Protein AF-A0A4Y2SJF7-F1 (afdb_monomer_lite)

Structure (mmCIF, N/CA/C/O backbone):
data_AF-A0A4Y2SJF7-F1
#
_entry.id   AF-A0A4Y2SJF7-F1
#
loop_
_atom_site.group_PDB
_atom_site.id
_atom_site.type_symbol
_atom_site.label_atom_id
_atom_site.label_alt_id
_atom_site.label_comp_id
_atom_site.label_asym_id
_atom_site.label_entity_id
_atom_site.label_seq_id
_atom_site.pdbx_PDB_ins_code
_atom_site.Cartn_x
_atom_site.Cartn_y
_atom_site.Cartn_z
_atom_site.occupancy
_atom_site.B_iso_or_equiv
_atom_site.auth_seq_id
_atom_site.auth_comp_id
_atom_site.auth_asym_id
_atom_site.auth_atom_id
_atom_site.pdbx_PDB_model_num
ATOM 1 N N . MET A 1 1 ? 18.939 3.746 -24.176 1.00 46.44 1 MET A N 1
ATOM 2 C CA . MET A 1 1 ? 18.607 2.342 -23.847 1.00 46.44 1 MET A CA 1
ATOM 3 C C . MET A 1 1 ? 17.123 2.155 -24.098 1.00 46.44 1 MET A C 1
ATOM 5 O O . MET A 1 1 ? 16.344 2.902 -23.523 1.00 46.44 1 MET A O 1
ATOM 9 N N . ALA A 1 2 ? 16.734 1.271 -25.017 1.00 45.31 2 ALA A N 1
ATOM 10 C CA . ALA A 1 2 ? 15.328 1.043 -25.341 1.00 45.31 2 ALA A CA 1
ATOM 11 C C . ALA A 1 2 ? 14.686 0.175 -24.248 1.00 45.31 2 ALA A C 1
ATOM 13 O O . ALA A 1 2 ? 14.921 -1.029 -24.196 1.00 45.31 2 ALA A O 1
ATOM 14 N N . THR A 1 3 ? 13.920 0.787 -23.348 1.00 58.44 3 THR A N 1
ATOM 15 C CA . THR A 1 3 ? 13.117 0.051 -22.365 1.00 58.44 3 THR A CA 1
ATOM 16 C C . THR A 1 3 ? 11.932 -0.573 -23.095 1.00 58.44 3 THR A C 1
ATOM 18 O O . THR A 1 3 ? 11.049 0.141 -23.567 1.00 58.44 3 THR A O 1
ATOM 21 N N . SER A 1 4 ? 11.929 -1.898 -23.237 1.00 74.19 4 SER A N 1
ATOM 22 C CA . SER A 1 4 ? 10.783 -2.619 -23.796 1.00 74.19 4 SER A CA 1
ATOM 23 C C . SER A 1 4 ? 9.642 -2.646 -22.775 1.00 74.19 4 SER A C 1
ATOM 25 O O . SER A 1 4 ? 9.881 -2.820 -21.576 1.00 74.19 4 SER A O 1
ATOM 27 N N . TYR A 1 5 ? 8.406 -2.447 -23.235 1.00 77.94 5 TYR A N 1
ATOM 28 C CA . TYR A 1 5 ? 7.210 -2.485 -22.396 1.00 77.94 5 TYR A CA 1
ATOM 29 C C . TYR A 1 5 ? 6.359 -3.701 -22.762 1.00 77.94 5 TYR A C 1
ATOM 31 O O . TYR A 1 5 ? 6.083 -3.958 -23.931 1.00 77.94 5 TYR A O 1
ATOM 39 N N . TYR A 1 6 ? 5.934 -4.445 -21.747 1.00 84.19 6 TYR A N 1
ATOM 40 C CA . TYR A 1 6 ? 4.984 -5.544 -21.880 1.00 84.19 6 TYR A CA 1
ATOM 41 C C . TYR A 1 6 ? 3.694 -5.165 -21.150 1.00 84.19 6 TYR A C 1
ATOM 43 O O . TYR A 1 6 ? 3.750 -4.624 -20.049 1.00 84.19 6 TYR A O 1
ATOM 51 N N . THR A 1 7 ? 2.526 -5.401 -21.747 1.00 83.69 7 THR A N 1
ATOM 52 C CA . THR A 1 7 ? 1.235 -5.009 -21.163 1.00 83.69 7 THR A CA 1
ATOM 53 C C . THR A 1 7 ? 0.418 -6.229 -20.744 1.00 83.69 7 THR A C 1
ATOM 55 O O . THR A 1 7 ? 0.280 -7.193 -21.490 1.00 83.69 7 THR A O 1
ATOM 58 N N . PHE A 1 8 ? -0.163 -6.184 -19.542 1.00 86.81 8 PHE A N 1
ATOM 59 C CA . PHE A 1 8 ? -1.027 -7.243 -19.009 1.00 86.81 8 PHE A CA 1
ATOM 60 C C . PHE A 1 8 ? -2.460 -6.735 -18.805 1.00 86.81 8 PHE A C 1
ATOM 62 O O . PHE A 1 8 ? -2.663 -5.706 -18.161 1.00 86.81 8 PHE A O 1
ATOM 69 N N . LEU A 1 9 ? -3.466 -7.428 -19.344 1.00 87.88 9 LEU A N 1
ATOM 70 C CA . LEU A 1 9 ? -4.867 -6.995 -19.273 1.00 87.88 9 LEU A CA 1
ATOM 71 C C . LEU A 1 9 ? -5.442 -7.183 -17.858 1.00 87.88 9 LEU A C 1
ATOM 73 O O . LEU A 1 9 ? -5.297 -8.240 -17.249 1.00 87.88 9 LEU A O 1
ATOM 77 N N . LYS A 1 10 ? -6.127 -6.163 -17.327 1.00 84.88 10 LYS A N 1
ATOM 78 C CA . LYS A 1 10 ? -6.870 -6.283 -16.062 1.00 84.88 10 LYS A CA 1
ATOM 79 C C . LYS A 1 10 ? -8.057 -7.234 -16.249 1.00 84.88 10 LYS A C 1
ATOM 81 O O . LYS A 1 10 ? -8.800 -7.108 -17.219 1.00 84.88 10 LYS A O 1
ATOM 86 N N . ALA A 1 11 ? -8.258 -8.145 -15.297 1.00 85.88 11 ALA A N 1
ATOM 87 C CA . ALA A 1 11 ? -9.382 -9.079 -15.321 1.00 85.88 11 ALA A CA 1
ATOM 88 C C . ALA A 1 11 ? -10.726 -8.332 -15.430 1.00 85.88 11 ALA A C 1
ATOM 90 O O . ALA A 1 11 ? -10.952 -7.357 -14.712 1.00 85.88 11 ALA A O 1
ATOM 91 N N . GLY A 1 12 ? -11.593 -8.783 -16.342 1.00 84.81 12 GLY A N 1
ATOM 92 C CA . GLY A 1 12 ? -12.940 -8.233 -16.532 1.00 84.81 12 GLY A CA 1
ATOM 93 C C . GLY A 1 12 ? -13.015 -6.855 -17.202 1.00 84.81 12 GLY A C 1
ATOM 94 O O . GLY A 1 12 ? -14.060 -6.219 -17.115 1.00 84.81 12 GLY A O 1
ATOM 95 N N . LYS A 1 13 ? -11.939 -6.367 -17.841 1.00 86.81 13 LYS A N 1
ATOM 96 C CA . LYS A 1 13 ? -11.941 -5.096 -18.588 1.00 86.81 13 LYS A CA 1
ATOM 97 C C . LYS A 1 13 ? -11.830 -5.297 -20.097 1.00 86.81 13 LYS A C 1
ATOM 99 O O . LYS A 1 13 ? -11.235 -6.270 -20.555 1.00 86.81 13 LYS A O 1
ATOM 104 N N . ASP A 1 14 ? -12.344 -4.325 -20.849 1.00 87.50 14 ASP A N 1
ATOM 105 C CA . ASP A 1 14 ? -12.354 -4.359 -22.311 1.00 87.50 14 ASP A CA 1
ATOM 106 C C . ASP A 1 14 ? -10.932 -4.358 -22.899 1.00 87.50 14 ASP A C 1
ATOM 108 O O . ASP A 1 14 ? -10.141 -3.463 -22.571 1.00 87.50 14 ASP A O 1
ATOM 112 N N . PRO A 1 15 ? -10.601 -5.303 -23.801 1.00 83.19 15 PRO A N 1
ATOM 113 C CA . PRO A 1 15 ? -9.272 -5.424 -24.403 1.00 83.19 15 PRO A CA 1
ATOM 114 C C . PRO A 1 15 ? -8.984 -4.351 -25.463 1.00 83.19 15 PRO A C 1
ATOM 116 O O . PRO A 1 15 ? -7.838 -4.126 -25.830 1.00 83.19 15 PRO A O 1
ATOM 119 N N . THR A 1 16 ? -10.003 -3.659 -25.969 1.00 85.75 16 THR A N 1
ATOM 120 C CA . THR A 1 16 ? -9.842 -2.595 -26.972 1.00 85.75 16 THR A CA 1
ATOM 121 C C . THR A 1 16 ? -9.363 -1.274 -26.369 1.00 85.75 16 THR A C 1
ATOM 123 O O . THR A 1 16 ? -8.857 -0.418 -27.093 1.00 85.75 16 THR A O 1
ATOM 126 N N . ASN A 1 17 ? -9.491 -1.093 -25.050 1.00 83.75 17 ASN A N 1
ATOM 127 C CA . ASN A 1 17 ? -9.113 0.143 -24.377 1.00 83.75 17 ASN A CA 1
ATOM 128 C C . ASN A 1 17 ? -7.688 0.038 -23.785 1.00 83.75 17 ASN A C 1
ATOM 130 O O . ASN A 1 17 ? -7.452 -0.793 -22.904 1.00 83.75 17 ASN A O 1
ATOM 134 N N . PRO A 1 18 ? -6.734 0.908 -24.172 1.00 79.81 18 PRO A N 1
ATOM 135 C CA . PRO A 1 18 ? -5.359 0.865 -23.660 1.00 79.81 18 PRO A CA 1
ATOM 136 C C . PRO A 1 18 ? -5.256 1.107 -22.142 1.00 79.81 18 PRO A C 1
ATOM 138 O O . PRO A 1 18 ? -4.320 0.635 -21.500 1.00 79.81 18 PRO A O 1
ATOM 141 N N . SER A 1 19 ? -6.235 1.781 -21.527 1.00 80.75 19 SER A N 1
ATOM 142 C CA . SER A 1 19 ? -6.280 1.994 -20.068 1.00 80.75 19 SER A CA 1
ATOM 143 C C . SER A 1 19 ? -6.628 0.733 -19.256 1.00 80.75 19 SER A C 1
ATOM 145 O O . SER A 1 19 ? -6.423 0.689 -18.032 1.00 80.75 19 SER A O 1
ATOM 147 N N . SER A 1 20 ? -7.119 -0.311 -19.930 1.00 83.75 20 SER A N 1
ATOM 148 C CA . SER A 1 20 ? -7.425 -1.616 -19.340 1.00 83.75 20 SER A CA 1
ATOM 149 C C . SER A 1 20 ? -6.176 -2.437 -19.030 1.00 83.75 20 SER A C 1
ATOM 151 O O . SER A 1 20 ? -6.261 -3.411 -18.282 1.00 83.75 20 SER A O 1
ATOM 153 N N . TYR A 1 21 ? -5.014 -2.040 -19.544 1.00 84.75 21 TYR A N 1
ATOM 154 C CA . TYR A 1 21 ? -3.765 -2.762 -19.354 1.00 84.75 21 TYR A CA 1
ATOM 155 C C . TYR A 1 21 ? -2.946 -2.222 -18.173 1.00 84.75 21 TYR A C 1
ATOM 157 O O . TYR A 1 21 ? -3.085 -1.076 -17.740 1.00 84.75 21 TYR A O 1
ATOM 165 N N . ARG A 1 22 ? -2.093 -3.084 -17.619 1.00 80.75 22 ARG A N 1
ATOM 166 C CA . ARG A 1 22 ? -1.036 -2.768 -16.658 1.00 80.75 22 ARG A CA 1
ATOM 167 C C . ARG A 1 22 ? 0.298 -2.810 -17.410 1.00 80.75 22 ARG A C 1
ATOM 169 O O . ARG A 1 22 ? 0.649 -3.887 -17.899 1.00 80.75 22 ARG A O 1
ATOM 176 N N . PRO A 1 23 ? 1.004 -1.681 -17.565 1.00 81.62 23 PRO A N 1
ATOM 177 C CA . PRO A 1 23 ? 2.318 -1.684 -18.187 1.00 81.62 23 PRO A CA 1
ATOM 178 C C . PRO A 1 23 ? 3.354 -2.282 -17.228 1.00 81.62 23 PRO A C 1
ATOM 180 O O . PRO A 1 23 ? 3.384 -1.956 -16.046 1.00 81.62 23 PRO A O 1
ATOM 183 N N . ILE A 1 24 ? 4.206 -3.160 -17.748 1.00 82.50 24 ILE A N 1
ATOM 184 C CA . ILE A 1 24 ? 5.365 -3.728 -17.063 1.00 82.50 24 ILE A CA 1
ATOM 185 C C . ILE A 1 24 ? 6.595 -3.279 -17.846 1.00 82.50 24 ILE A C 1
ATOM 187 O O . ILE A 1 24 ? 6.765 -3.629 -19.018 1.00 82.50 24 ILE A O 1
ATOM 191 N N . ALA A 1 25 ? 7.445 -2.482 -17.203 1.00 82.19 25 ALA A N 1
ATOM 192 C CA . ALA A 1 25 ? 8.730 -2.101 -17.765 1.00 82.19 25 ALA A CA 1
ATOM 193 C C . ALA A 1 25 ? 9.698 -3.282 -17.629 1.00 82.19 25 ALA A C 1
ATOM 195 O O . ALA A 1 25 ? 10.010 -3.714 -16.520 1.00 82.19 25 ALA A O 1
ATOM 196 N N . LEU A 1 26 ? 10.169 -3.817 -18.755 1.00 80.50 26 LEU A N 1
ATOM 197 C CA . LEU A 1 26 ? 11.188 -4.858 -18.743 1.00 80.50 26 LEU A CA 1
ATOM 198 C C . LEU A 1 26 ? 12.557 -4.196 -18.590 1.00 80.50 26 LEU A C 1
ATOM 200 O O . LEU A 1 26 ? 13.103 -3.621 -19.533 1.00 80.50 26 LEU A O 1
ATOM 204 N N . THR A 1 27 ? 13.097 -4.270 -17.378 1.00 81.75 27 THR A N 1
ATOM 205 C CA . THR A 1 27 ? 14.467 -3.859 -17.077 1.00 81.75 27 THR A CA 1
ATOM 206 C C . THR A 1 27 ? 15.465 -4.900 -17.596 1.00 81.75 27 THR A C 1
ATOM 208 O O . THR A 1 27 ? 15.140 -6.082 -17.764 1.00 81.75 27 THR A O 1
ATOM 211 N N . SER A 1 28 ? 16.689 -4.460 -17.902 1.00 84.31 28 SER A N 1
ATOM 212 C CA . SER A 1 28 ? 17.761 -5.366 -18.331 1.00 84.31 28 SER A CA 1
ATOM 213 C C . SER A 1 28 ? 18.132 -6.342 -17.205 1.00 84.31 28 SER A C 1
ATOM 215 O O . SER A 1 28 ? 17.908 -6.055 -16.028 1.00 84.31 28 SER A O 1
ATOM 217 N N . CYS A 1 29 ? 18.736 -7.491 -17.540 1.00 84.56 29 CYS A N 1
ATOM 218 C CA . CYS A 1 29 ? 19.150 -8.476 -16.530 1.00 84.56 29 CYS A CA 1
ATOM 219 C C . CYS A 1 29 ? 20.084 -7.880 -15.464 1.00 84.56 29 CYS A C 1
ATOM 221 O O . CYS A 1 29 ? 20.000 -8.265 -14.305 1.00 84.56 29 CYS A O 1
ATOM 223 N N . LEU A 1 30 ? 20.925 -6.908 -15.837 1.00 79.69 30 LEU A N 1
ATOM 224 C CA . LEU A 1 30 ? 21.811 -6.208 -14.904 1.00 79.69 30 LEU A CA 1
ATOM 225 C C . LEU A 1 30 ? 21.031 -5.380 -13.875 1.00 79.69 30 LEU A C 1
ATOM 227 O O . LEU A 1 30 ? 21.343 -5.436 -12.692 1.00 79.69 30 LEU A O 1
ATOM 231 N N . CYS A 1 31 ? 19.991 -4.656 -14.299 1.00 77.94 31 CYS A N 1
ATOM 232 C CA . CYS A 1 31 ? 19.140 -3.898 -13.380 1.00 77.94 31 CYS A CA 1
ATOM 233 C C . CYS A 1 31 ? 18.430 -4.817 -12.374 1.00 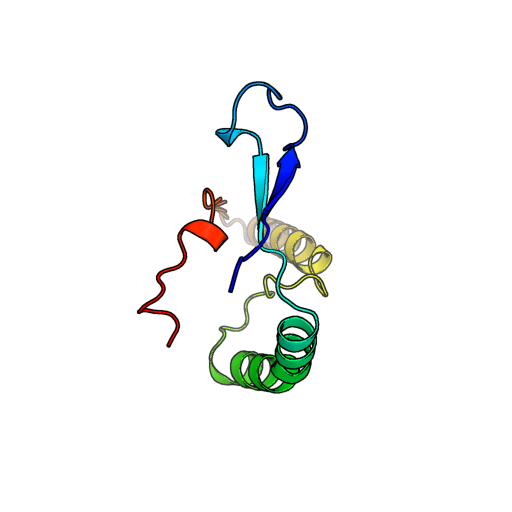77.94 31 CYS A C 1
ATOM 235 O O . CYS A 1 31 ? 18.378 -4.492 -11.195 1.00 77.94 31 CYS A O 1
ATOM 237 N N . LYS A 1 32 ? 17.964 -5.993 -12.815 1.00 79.19 32 LYS A N 1
ATOM 238 C CA . LYS A 1 32 ? 17.332 -6.982 -11.924 1.00 79.19 32 LYS A CA 1
ATOM 239 C C . LYS A 1 32 ? 18.289 -7.552 -10.878 1.00 79.19 32 LYS A C 1
ATOM 241 O O . LYS A 1 32 ? 17.862 -7.854 -9.771 1.00 79.19 32 LYS A O 1
ATOM 246 N N . LEU A 1 33 ? 19.568 -7.715 -11.224 1.00 81.56 33 LEU A N 1
ATOM 247 C CA . LEU A 1 33 ? 20.584 -8.142 -10.259 1.00 81.56 33 LEU A CA 1
ATOM 248 C C . LEU A 1 33 ? 20.809 -7.068 -9.190 1.00 81.56 33 LEU A C 1
ATOM 250 O O . LEU A 1 33 ? 20.836 -7.397 -8.012 1.00 81.56 33 LEU A O 1
ATOM 254 N N . LEU A 1 34 ? 20.885 -5.794 -9.587 1.00 76.44 34 LEU A N 1
ATOM 255 C CA . LEU A 1 34 ? 21.038 -4.679 -8.646 1.00 76.44 34 LEU A CA 1
ATOM 256 C C . LEU A 1 34 ? 19.829 -4.529 -7.707 1.00 76.44 34 LEU A C 1
ATOM 258 O O . LEU A 1 34 ? 20.009 -4.278 -6.522 1.00 76.44 34 LEU A O 1
ATOM 262 N N . GLU A 1 35 ? 18.606 -4.734 -8.206 1.00 75.00 35 GLU A N 1
ATOM 263 C CA . GLU A 1 35 ? 17.385 -4.733 -7.380 1.00 75.00 35 GLU A CA 1
ATOM 264 C C . GLU A 1 35 ? 17.403 -5.831 -6.297 1.00 75.00 35 GLU A C 1
ATOM 266 O O . GLU A 1 35 ? 16.806 -5.663 -5.233 1.00 75.00 35 GLU A O 1
ATOM 271 N N . ASN A 1 36 ? 18.106 -6.942 -6.532 1.00 68.94 36 ASN A N 1
ATOM 272 C CA . ASN A 1 36 ? 18.191 -8.060 -5.592 1.00 68.94 36 ASN A CA 1
ATOM 273 C C . ASN A 1 36 ? 19.151 -7.805 -4.413 1.00 68.94 36 ASN A C 1
ATOM 275 O O . ASN A 1 36 ? 19.028 -8.472 -3.389 1.00 68.94 36 ASN A O 1
ATOM 279 N N . ASP A 1 37 ? 20.063 -6.834 -4.526 1.00 63.31 37 ASP A N 1
ATOM 280 C CA . ASP A 1 37 ? 20.965 -6.405 -3.443 1.00 63.31 37 ASP A CA 1
ATOM 281 C C . ASP A 1 37 ? 20.355 -5.294 -2.554 1.00 63.31 37 ASP A C 1
ATOM 283 O O . ASP A 1 37 ? 20.922 -4.918 -1.527 1.00 63.31 37 ASP A O 1
ATOM 287 N N . GLN A 1 38 ? 19.124 -4.855 -2.852 1.00 61.47 38 GLN A N 1
ATOM 288 C CA . GLN A 1 38 ? 18.349 -3.897 -2.054 1.00 61.47 38 GLN A CA 1
ATOM 289 C C . GLN A 1 38 ? 17.737 -4.398 -0.709 1.00 61.47 38 GLN A C 1
ATOM 291 O O . GLN A 1 38 ? 17.309 -3.542 0.078 1.00 61.47 38 GLN A O 1
ATOM 296 N N . PRO A 1 39 ? 17.634 -5.706 -0.358 1.00 60.91 39 PRO A N 1
ATOM 297 C CA . PRO A 1 39 ? 16.832 -6.129 0.796 1.00 60.91 39 PRO A CA 1
ATOM 298 C C . PRO A 1 39 ? 17.428 -5.699 2.143 1.00 60.91 39 PRO A C 1
ATOM 300 O O . PRO A 1 39 ? 16.688 -5.543 3.115 1.00 60.91 39 PRO A O 1
ATOM 303 N N . GLN A 1 40 ? 18.740 -5.439 2.214 1.00 59.56 40 GLN A N 1
ATOM 304 C CA . GLN A 1 40 ? 19.373 -4.935 3.440 1.00 59.56 40 GLN A CA 1
ATOM 305 C C . GLN A 1 40 ? 18.873 -3.531 3.816 1.00 59.56 40 GLN A C 1
ATOM 307 O O . GLN A 1 40 ? 18.637 -3.246 4.991 1.00 59.56 40 GLN A O 1
ATOM 312 N N . THR A 1 41 ? 18.643 -2.665 2.825 1.00 59.31 41 THR A N 1
ATOM 313 C CA . THR A 1 41 ? 18.099 -1.316 3.037 1.00 59.31 41 THR A CA 1
ATOM 314 C C . THR A 1 41 ? 16.639 -1.366 3.481 1.00 59.31 41 THR A C 1
ATOM 316 O O . THR A 1 41 ? 16.242 -0.600 4.359 1.00 59.31 41 THR A O 1
ATOM 319 N N . CYS A 1 42 ? 15.845 -2.298 2.943 1.00 60.81 42 CYS A N 1
ATOM 320 C CA . CYS A 1 42 ? 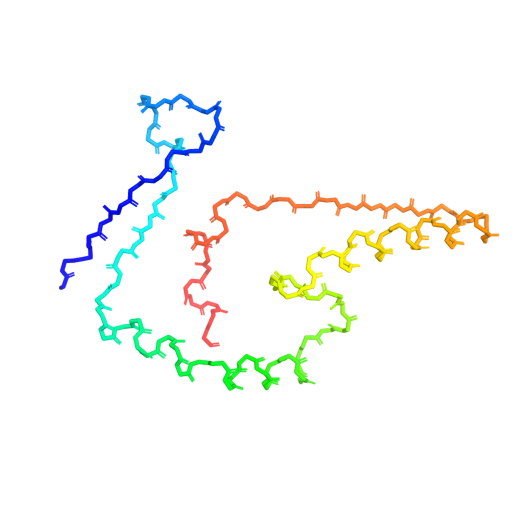14.459 -2.501 3.370 1.00 60.81 42 CYS A CA 1
ATOM 321 C C . CYS A 1 42 ? 14.374 -2.892 4.854 1.00 60.81 42 CYS A C 1
ATOM 323 O O . CYS A 1 42 ? 13.593 -2.297 5.593 1.00 60.81 42 CYS A O 1
ATOM 325 N N . LEU A 1 43 ? 15.225 -3.813 5.318 1.00 60.91 43 LEU A N 1
ATOM 326 C CA . LEU A 1 43 ? 15.259 -4.247 6.721 1.00 60.91 43 LEU A CA 1
ATOM 327 C C . LEU A 1 43 ? 15.626 -3.101 7.691 1.00 60.91 43 LEU A C 1
ATOM 329 O O . LEU A 1 43 ? 15.051 -2.971 8.775 1.00 60.91 43 LEU A O 1
ATOM 333 N N . LEU A 1 44 ? 16.570 -2.240 7.295 1.00 61.94 44 LEU A N 1
ATOM 334 C CA . LEU A 1 44 ? 16.969 -1.053 8.062 1.00 61.94 44 LEU A CA 1
ATOM 335 C C . LEU A 1 44 ? 15.857 0.003 8.125 1.00 61.94 44 LEU A C 1
ATOM 337 O O . LEU A 1 44 ? 15.647 0.625 9.166 1.00 61.94 44 LEU A O 1
ATOM 341 N N . LEU A 1 45 ? 15.117 0.200 7.033 1.00 61.62 45 LEU A N 1
ATOM 342 C CA . LEU A 1 45 ? 14.010 1.156 6.995 1.00 61.62 45 LEU A CA 1
ATOM 343 C C . LEU A 1 45 ? 12.832 0.679 7.856 1.00 61.62 45 LEU A C 1
ATOM 345 O O . LEU A 1 45 ? 12.222 1.460 8.588 1.00 61.62 45 LEU A O 1
ATOM 349 N N . GLU A 1 46 ? 12.558 -0.624 7.812 1.00 62.59 46 GLU A N 1
ATOM 350 C CA . GLU A 1 46 ? 11.521 -1.280 8.603 1.00 62.59 46 GLU A CA 1
ATOM 351 C C . GLU A 1 46 ? 11.743 -1.207 10.114 1.00 62.59 46 GLU A C 1
ATOM 353 O O . GLU A 1 46 ? 10.772 -1.243 10.866 1.00 62.59 46 GLU A O 1
ATOM 358 N N . THR A 1 47 ? 12.996 -1.136 10.558 1.00 63.72 47 THR A N 1
ATOM 359 C CA . THR A 1 47 ? 13.348 -1.089 11.983 1.00 63.72 47 THR A CA 1
ATOM 360 C C . THR A 1 47 ? 13.385 0.332 12.540 1.00 63.72 47 THR A C 1
ATOM 362 O O . THR A 1 47 ? 13.132 0.510 13.728 1.00 63.72 47 THR A O 1
ATOM 365 N N . ASN A 1 48 ? 13.660 1.339 11.704 1.00 60.94 48 ASN A N 1
ATOM 366 C CA . ASN A 1 48 ? 13.924 2.704 12.170 1.00 60.94 48 ASN A CA 1
ATOM 367 C C . ASN A 1 48 ? 12.818 3.724 11.852 1.00 60.94 48 ASN A C 1
ATOM 369 O O . ASN A 1 48 ? 12.679 4.693 12.593 1.00 60.94 48 ASN A O 1
ATOM 373 N N . PHE A 1 49 ? 12.042 3.548 10.774 1.00 59.84 49 PHE A N 1
ATOM 374 C CA . PHE A 1 49 ? 11.189 4.631 10.249 1.00 59.84 49 PHE A CA 1
ATOM 375 C C . PHE A 1 49 ? 9.726 4.259 10.003 1.00 59.84 49 PHE A C 1
ATOM 377 O O . PHE A 1 49 ? 8.889 5.152 9.865 1.00 59.84 49 PHE A O 1
ATOM 384 N N . LEU A 1 50 ? 9.386 2.971 9.947 1.00 60.44 50 LEU A N 1
ATOM 385 C CA . LEU A 1 50 ? 8.005 2.546 9.733 1.00 60.44 50 LEU A CA 1
ATOM 386 C C . LEU A 1 50 ? 7.279 2.369 11.078 1.00 60.44 50 LEU A C 1
ATOM 388 O O . LEU A 1 50 ? 7.786 1.664 11.952 1.00 60.44 50 LEU A O 1
ATOM 392 N N . PRO A 1 51 ? 6.089 2.977 11.265 1.00 55.16 51 PRO A N 1
ATOM 393 C CA . PRO A 1 51 ? 5.272 2.716 12.444 1.00 55.16 51 PRO A CA 1
ATOM 394 C C . PRO A 1 51 ? 4.930 1.224 12.523 1.00 55.16 51 PRO A C 1
ATOM 396 O O . PRO A 1 51 ? 4.885 0.536 11.502 1.00 55.16 51 PRO A O 1
ATOM 399 N N . SER A 1 52 ? 4.647 0.728 13.730 1.00 55.59 52 SER A N 1
ATOM 400 C CA . SER A 1 52 ? 4.320 -0.675 14.029 1.00 55.59 52 SER A CA 1
ATOM 401 C C . SER A 1 52 ? 2.967 -1.142 13.456 1.00 55.59 52 SER A C 1
ATOM 403 O O . SER A 1 52 ? 2.225 -1.868 14.117 1.00 55.59 52 SER A O 1
ATOM 405 N N . MET A 1 53 ? 2.586 -0.688 12.264 1.00 54.91 53 MET A N 1
ATOM 406 C CA . MET A 1 53 ? 1.444 -1.218 11.533 1.00 54.91 53 MET A CA 1
ATOM 407 C C . MET A 1 53 ? 1.832 -2.521 10.819 1.00 54.91 53 MET A C 1
ATOM 409 O O . MET A 1 53 ? 2.974 -2.661 10.368 1.00 54.91 53 MET A O 1
ATOM 413 N N . PRO A 1 54 ? 0.897 -3.477 10.671 1.00 55.53 54 PRO A N 1
ATOM 414 C CA . PRO A 1 54 ? 1.124 -4.676 9.876 1.00 55.53 54 PRO A CA 1
ATOM 415 C C . PRO A 1 54 ? 1.404 -4.284 8.417 1.00 55.53 54 PRO A C 1
ATOM 417 O O . PRO A 1 54 ? 0.545 -3.782 7.691 1.00 55.53 54 PRO A O 1
ATOM 420 N N . LYS A 1 55 ? 2.668 -4.468 8.031 1.00 59.59 55 LYS A N 1
ATOM 421 C CA . LYS A 1 55 ? 3.284 -4.051 6.769 1.00 59.59 55 LYS A CA 1
ATOM 422 C C . LYS A 1 55 ? 2.516 -4.559 5.546 1.00 59.59 55 LYS A C 1
ATOM 424 O O . LYS A 1 55 ? 1.942 -5.637 5.549 1.00 59.59 55 LYS A O 1
ATOM 429 N N . TRP A 1 56 ? 2.586 -3.776 4.480 1.00 53.34 56 TRP A N 1
ATOM 430 C CA . TRP A 1 56 ? 1.979 -3.948 3.155 1.00 53.34 56 TRP A CA 1
ATOM 431 C C . TRP A 1 56 ? 2.758 -4.909 2.235 1.00 53.34 56 TRP A C 1
ATOM 433 O O . TRP A 1 56 ? 2.464 -5.001 1.044 1.00 53.34 56 TRP A O 1
ATOM 443 N N . PHE A 1 57 ? 3.745 -5.629 2.774 1.00 52.25 57 PHE A N 1
ATOM 444 C CA . PHE A 1 57 ? 4.573 -6.576 2.031 1.00 52.25 57 PHE A CA 1
ATOM 445 C C . PHE A 1 57 ? 4.048 -8.019 2.151 1.00 52.25 57 PHE A C 1
ATOM 447 O O . PHE A 1 57 ? 3.491 -8.397 3.185 1.00 52.25 57 PHE A O 1
ATOM 454 N N . PRO A 1 58 ? 4.220 -8.836 1.092 1.00 49.59 58 PRO A N 1
ATOM 455 C CA . PRO A 1 58 ? 3.458 -10.068 0.860 1.00 49.59 58 PRO A CA 1
ATOM 456 C C . PRO A 1 58 ? 3.682 -11.191 1.877 1.00 49.59 58 PRO A C 1
ATOM 458 O O . PRO A 1 58 ? 2.910 -12.144 1.900 1.00 49.59 58 PRO A O 1
ATOM 461 N N . GLU A 1 59 ? 4.688 -11.094 2.744 1.00 51.31 59 GLU A N 1
ATOM 462 C CA . GLU A 1 59 ? 4.959 -12.138 3.735 1.00 51.31 59 GLU A CA 1
ATOM 463 C C . GLU A 1 59 ? 3.888 -12.223 4.839 1.00 51.31 59 GLU A C 1
ATOM 465 O O . GLU A 1 59 ? 3.837 -13.215 5.559 1.00 51.31 59 GLU A O 1
ATOM 470 N N . ARG A 1 60 ? 3.015 -11.208 4.979 1.00 54.75 60 ARG A N 1
ATOM 471 C CA . ARG A 1 60 ? 2.022 -11.122 6.071 1.00 54.75 60 ARG A CA 1
ATOM 472 C C . ARG A 1 60 ? 0.641 -10.613 5.647 1.00 54.75 60 ARG A C 1
ATOM 474 O O . ARG A 1 60 ? -0.076 -10.010 6.442 1.00 54.75 60 ARG A O 1
ATOM 481 N N . SER A 1 61 ? 0.224 -10.851 4.401 1.00 59.16 61 SER A N 1
ATOM 482 C CA . SER A 1 61 ? -1.104 -10.411 3.929 1.00 59.16 61 SER A CA 1
ATOM 483 C C . SER A 1 61 ? -2.268 -11.030 4.718 1.00 59.16 61 SER A C 1
ATOM 485 O O . SER A 1 61 ? -3.296 -10.383 4.892 1.00 59.16 61 SER A O 1
ATOM 487 N N . VAL A 1 62 ? -2.106 -12.252 5.238 1.00 64.31 62 VAL A N 1
ATOM 488 C CA . VAL A 1 62 ? -3.129 -12.923 6.064 1.00 64.31 62 VAL A CA 1
ATOM 489 C C . VAL A 1 62 ? -3.319 -12.205 7.407 1.00 64.31 62 VAL A C 1
ATOM 491 O O . VAL A 1 62 ? -4.446 -12.040 7.876 1.00 64.31 62 VAL A O 1
ATOM 494 N N . ASP A 1 63 ? -2.229 -11.701 7.988 1.00 69.25 63 ASP A N 1
ATOM 495 C CA . ASP A 1 63 ? -2.242 -11.047 9.297 1.00 69.25 63 ASP A CA 1
ATOM 496 C C . ASP A 1 63 ? -3.030 -9.731 9.275 1.00 69.25 63 ASP A C 1
ATOM 498 O O . ASP A 1 63 ? -3.630 -9.352 10.279 1.00 69.25 63 ASP A O 1
ATOM 502 N N . GLN A 1 64 ? -3.088 -9.042 8.130 1.00 74.06 64 GLN A N 1
ATOM 503 C CA . GLN A 1 64 ? -3.844 -7.793 7.994 1.00 74.06 64 GLN A CA 1
ATOM 504 C C . GLN A 1 64 ? -5.355 -8.010 8.136 1.00 74.06 64 GLN A C 1
ATOM 506 O O . GLN A 1 64 ? -6.031 -7.227 8.803 1.00 74.06 64 GLN A O 1
ATOM 511 N N . THR A 1 65 ? -5.896 -9.083 7.550 1.00 80.62 65 THR A N 1
ATOM 512 C CA . THR A 1 65 ? -7.319 -9.420 7.698 1.00 80.62 65 THR A CA 1
ATOM 513 C C . THR A 1 65 ? -7.634 -9.840 9.132 1.00 80.62 65 THR A C 1
ATOM 515 O O . THR A 1 65 ? -8.619 -9.369 9.699 1.00 80.62 65 THR A O 1
ATOM 518 N N . ILE A 1 66 ? -6.760 -10.649 9.744 1.00 83.69 66 ILE A N 1
ATOM 519 C CA . ILE A 1 66 ? -6.889 -11.065 11.149 1.00 83.69 66 ILE A CA 1
ATOM 520 C C . ILE A 1 66 ? -6.848 -9.847 12.080 1.00 83.69 66 ILE A C 1
ATOM 522 O O . ILE A 1 66 ? -7.606 -9.780 13.048 1.00 83.69 66 ILE A O 1
ATOM 526 N N . TYR A 1 67 ? -6.002 -8.860 11.786 1.00 82.88 67 TYR A N 1
ATOM 527 C CA . TYR A 1 67 ? -5.897 -7.633 12.571 1.00 82.88 67 TYR A CA 1
ATOM 528 C C . TYR A 1 67 ? -7.204 -6.833 12.564 1.00 82.88 67 TYR A C 1
ATOM 530 O O . TYR A 1 67 ? -7.714 -6.488 13.629 1.00 82.88 67 TYR A O 1
ATOM 538 N N . VAL A 1 68 ? -7.784 -6.599 11.382 1.00 84.44 68 VAL A N 1
ATOM 539 C CA . VAL A 1 68 ? -9.066 -5.885 11.248 1.00 84.44 68 VAL A CA 1
ATOM 540 C C . VAL A 1 68 ? -10.193 -6.650 11.940 1.00 84.44 68 VAL A C 1
ATOM 542 O O . VAL A 1 68 ? -10.996 -6.058 12.657 1.00 84.44 68 VAL A O 1
ATOM 545 N N . GLU A 1 69 ? -10.238 -7.972 11.783 1.00 86.94 69 GLU A N 1
ATOM 546 C CA . GLU A 1 69 ? -11.226 -8.808 12.465 1.00 86.94 69 GLU A CA 1
ATOM 547 C C . GLU A 1 69 ? -11.095 -8.718 13.994 1.00 86.94 69 GLU A C 1
ATOM 549 O O . GLU A 1 69 ? -12.095 -8.603 14.708 1.00 86.94 69 GLU A O 1
ATOM 554 N N . THR A 1 70 ? -9.864 -8.742 14.502 1.00 87.81 70 THR A N 1
ATOM 555 C CA . THR A 1 70 ? -9.585 -8.644 15.937 1.00 87.81 70 THR A CA 1
ATOM 556 C C . THR A 1 70 ? -9.986 -7.278 16.48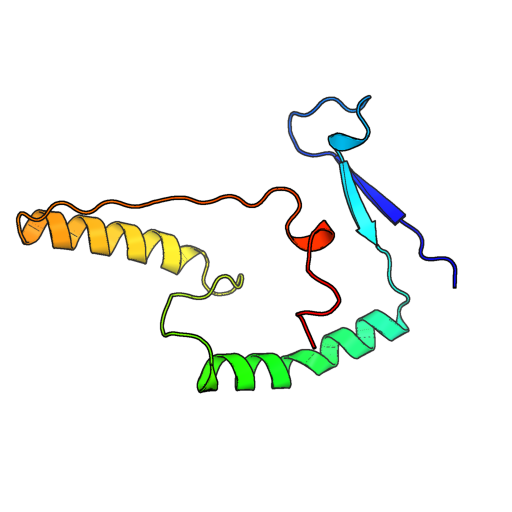6 1.00 87.81 70 THR A C 1
ATOM 558 O O . THR A 1 70 ? -10.623 -7.219 17.537 1.00 87.81 70 THR A O 1
ATOM 561 N N . ASP A 1 71 ? -9.684 -6.192 15.771 1.00 85.88 71 ASP A N 1
ATOM 562 C CA . ASP A 1 71 ? -10.077 -4.833 16.161 1.00 85.88 71 ASP A CA 1
ATOM 563 C C . ASP A 1 71 ? -11.604 -4.687 16.242 1.00 85.88 71 ASP A C 1
ATOM 565 O O . ASP A 1 71 ? -12.145 -4.242 17.257 1.00 85.88 71 ASP A O 1
ATOM 569 N N . ILE A 1 72 ? -12.324 -5.193 15.234 1.00 89.19 72 ILE A N 1
ATOM 570 C CA . ILE A 1 72 ? -13.792 -5.214 15.230 1.00 89.19 72 ILE A CA 1
ATOM 571 C C . ILE A 1 72 ? -14.324 -5.984 16.446 1.00 89.19 72 ILE A C 1
ATOM 573 O O . ILE A 1 72 ? -15.201 -5.489 17.159 1.00 89.19 72 ILE A O 1
ATOM 577 N N . ARG A 1 73 ? -13.781 -7.177 16.726 1.00 91.00 73 ARG A N 1
ATOM 578 C CA . ARG A 1 73 ? -14.185 -7.994 17.884 1.00 91.00 73 ARG A CA 1
ATOM 579 C C . ARG A 1 73 ? -13.932 -7.269 19.210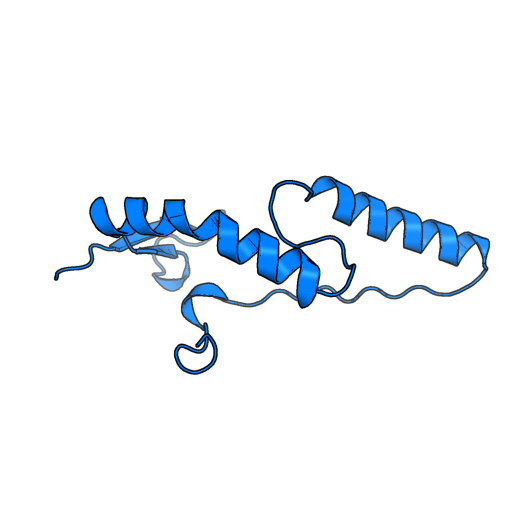 1.00 91.00 73 ARG A C 1
ATOM 581 O O . ARG A 1 73 ? -14.797 -7.292 20.085 1.00 91.00 73 ARG A O 1
ATOM 588 N N . LEU A 1 74 ? -12.793 -6.593 19.363 1.00 90.81 74 LEU A N 1
ATOM 589 C CA . LEU A 1 74 ? -12.465 -5.824 20.567 1.00 90.81 74 LEU A CA 1
ATOM 590 C C . LEU A 1 74 ? -13.397 -4.625 20.760 1.00 90.81 74 LEU A C 1
ATOM 592 O O . LEU A 1 74 ? -13.865 -4.389 21.875 1.00 90.81 74 LEU A O 1
ATOM 596 N N . CYS A 1 75 ? -13.717 -3.891 19.696 1.00 89.25 75 CYS A N 1
ATOM 597 C CA . CYS A 1 75 ? -14.657 -2.778 19.774 1.00 89.25 75 CYS A CA 1
ATOM 598 C C . CYS A 1 75 ? -16.064 -3.241 20.162 1.00 89.25 75 CYS A C 1
ATOM 600 O O . CYS A 1 75 ? -16.685 -2.616 21.025 1.00 89.25 75 CYS A O 1
ATOM 602 N N . ILE A 1 76 ? -16.525 -4.378 19.627 1.00 90.56 76 ILE A N 1
ATOM 603 C CA . ILE A 1 76 ? -17.797 -4.995 20.030 1.00 90.56 76 ILE A CA 1
ATOM 604 C C . ILE A 1 76 ? -17.784 -5.337 21.528 1.00 90.56 76 ILE A C 1
ATOM 606 O O . ILE A 1 76 ? -18.719 -4.972 22.244 1.00 90.56 76 ILE A O 1
ATOM 610 N N . LEU A 1 77 ? -16.715 -5.970 22.028 1.00 93.00 77 LEU A N 1
ATOM 611 C CA . LEU A 1 77 ? -16.576 -6.313 23.452 1.00 93.00 77 LEU A CA 1
ATOM 612 C C . LEU A 1 77 ? -16.576 -5.075 24.358 1.00 93.00 77 LEU A C 1
ATOM 614 O O . LEU A 1 77 ? -17.172 -5.087 25.433 1.00 93.00 77 LEU A O 1
ATOM 618 N N . GLN A 1 78 ? -15.942 -3.989 23.917 1.00 92.44 78 GLN A N 1
ATOM 619 C CA . GLN A 1 78 ? -15.858 -2.734 24.665 1.00 92.44 78 GLN A CA 1
ATOM 620 C C . GLN A 1 78 ? -17.085 -1.823 24.484 1.00 92.44 78 GLN A C 1
ATOM 622 O O . GLN A 1 78 ? -17.092 -0.717 25.024 1.00 92.44 78 GLN A O 1
ATOM 627 N N . ARG A 1 79 ? -18.111 -2.257 23.731 1.00 87.12 79 ARG A N 1
ATOM 628 C CA . ARG A 1 79 ? -19.271 -1.439 23.321 1.00 87.12 79 ARG A CA 1
ATOM 629 C C . ARG A 1 79 ? -18.877 -0.109 22.663 1.00 87.12 79 ARG A C 1
ATOM 631 O O . ARG A 1 79 ? -19.542 0.908 22.850 1.00 87.12 79 ARG A O 1
ATOM 638 N N . LYS A 1 80 ? -17.791 -0.118 21.891 1.00 90.94 80 LYS A N 1
ATOM 639 C CA . LYS A 1 80 ? -17.311 1.019 21.099 1.00 90.94 80 LYS A CA 1
ATOM 640 C C . LYS A 1 80 ? -17.631 0.801 19.625 1.00 90.94 80 LYS A C 1
ATOM 642 O O . LYS A 1 80 ? -17.717 -0.328 19.151 1.00 90.94 80 LYS A O 1
ATOM 647 N N . THR A 1 81 ? -17.768 1.891 18.884 1.00 83.12 81 THR A N 1
ATOM 648 C CA . THR A 1 81 ? -17.901 1.865 17.425 1.00 83.12 81 THR A CA 1
ATOM 649 C C . THR A 1 81 ? -16.516 1.906 16.781 1.00 83.12 81 THR A C 1
ATOM 651 O O . THR A 1 81 ? -15.769 2.850 17.035 1.00 83.12 81 THR A O 1
ATOM 654 N N . SER A 1 82 ? -16.186 0.913 15.950 1.00 82.00 82 SER A N 1
ATOM 655 C CA . SER A 1 82 ? -15.012 0.956 15.063 1.00 82.00 82 SER A CA 1
ATOM 656 C C . SER A 1 82 ? -15.444 1.387 13.662 1.00 82.00 82 SER A C 1
ATOM 658 O O . SER A 1 82 ? -16.527 1.014 13.204 1.00 82.00 82 SER A O 1
ATOM 660 N N . ALA A 1 83 ? -14.611 2.178 12.991 1.00 83.56 83 ALA A N 1
ATOM 661 C CA . ALA A 1 83 ? -14.805 2.594 11.609 1.00 83.56 83 ALA A CA 1
ATOM 662 C C . ALA A 1 83 ? -13.502 2.369 10.838 1.00 83.56 83 ALA A C 1
ATOM 664 O O . ALA A 1 83 ? -12.441 2.827 11.260 1.00 83.56 83 ALA A O 1
ATOM 665 N N . ALA A 1 84 ? -13.592 1.682 9.701 1.00 83.44 84 ALA A N 1
ATOM 666 C CA . ALA A 1 84 ? -12.467 1.434 8.811 1.00 83.44 84 ALA A CA 1
ATOM 667 C C . ALA A 1 84 ? -12.661 2.201 7.499 1.00 83.44 84 ALA A C 1
ATOM 669 O O . ALA A 1 84 ? -13.758 2.218 6.938 1.00 83.44 84 ALA A O 1
ATOM 670 N N . ILE A 1 85 ? -11.590 2.822 7.005 1.00 85.62 85 ILE A N 1
ATOM 671 C CA . ILE A 1 85 ? -11.570 3.524 5.720 1.00 85.62 85 ILE A CA 1
ATOM 672 C C . ILE A 1 85 ? -10.631 2.754 4.795 1.00 85.62 85 ILE A C 1
ATOM 674 O O . ILE A 1 85 ? -9.433 2.665 5.057 1.00 85.62 85 ILE A O 1
ATOM 678 N N . PHE A 1 86 ? -11.179 2.204 3.714 1.00 82.88 86 PHE A N 1
ATOM 679 C CA . PHE A 1 86 ? -10.396 1.534 2.679 1.00 82.88 86 PHE A CA 1
ATOM 680 C C . PHE A 1 86 ? -10.061 2.532 1.574 1.00 82.88 86 PHE A C 1
ATOM 682 O O . PHE A 1 86 ? -10.957 3.150 0.999 1.00 82.88 86 PHE A O 1
ATOM 689 N N . PHE A 1 87 ? -8.771 2.688 1.285 1.00 83.31 87 PHE A N 1
ATOM 690 C CA . PHE A 1 87 ? -8.280 3.588 0.249 1.00 83.31 87 PHE A CA 1
ATOM 691 C C . PHE A 1 87 ? -7.565 2.788 -0.839 1.00 83.31 87 PHE A C 1
ATOM 693 O O . PHE A 1 87 ? -6.653 2.021 -0.538 1.00 83.31 87 PHE A O 1
ATOM 700 N N . ASP A 1 88 ? -7.978 2.978 -2.092 1.00 83.50 88 ASP A N 1
ATOM 701 C CA . ASP A 1 88 ? -7.325 2.394 -3.265 1.00 83.50 88 ASP A CA 1
ATOM 702 C C . ASP A 1 88 ? -6.723 3.508 -4.127 1.00 83.50 88 ASP A C 1
ATOM 704 O O . ASP A 1 88 ? -7.386 4.499 -4.447 1.00 83.50 88 ASP A O 1
ATOM 708 N N . ILE A 1 89 ? -5.448 3.357 -4.488 1.00 82.44 89 ILE A N 1
ATOM 709 C CA . ILE A 1 89 ? -4.701 4.359 -5.251 1.00 82.44 89 ILE A CA 1
ATOM 710 C C . ILE A 1 89 ? -4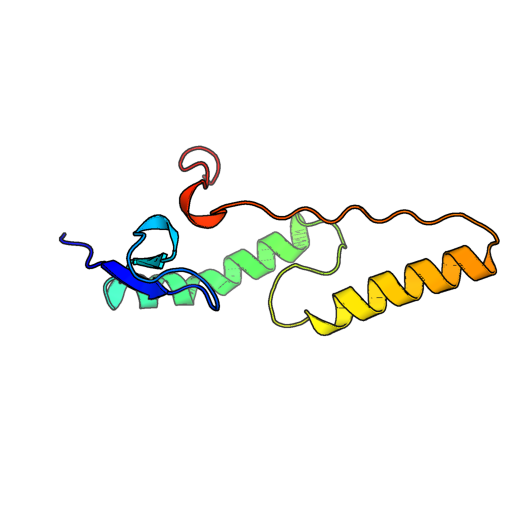.648 3.934 -6.711 1.00 82.44 89 ILE A C 1
ATOM 712 O O . ILE A 1 89 ? -4.004 2.951 -7.086 1.00 82.44 89 ILE A O 1
ATOM 716 N N . GLU A 1 90 ? -5.252 4.743 -7.578 1.00 82.44 90 GLU A N 1
ATOM 717 C CA . GLU A 1 90 ? -5.208 4.486 -9.010 1.00 82.44 90 GLU A CA 1
ATOM 718 C C . GLU A 1 90 ? -3.782 4.665 -9.564 1.00 82.44 90 GLU A C 1
ATOM 720 O O . GLU A 1 90 ? -3.210 5.755 -9.500 1.00 82.44 90 GLU A O 1
ATOM 725 N N . LYS A 1 91 ? -3.231 3.601 -10.168 1.00 76.94 91 LYS A N 1
ATOM 726 C CA . LYS A 1 91 ? -1.907 3.595 -10.826 1.00 76.94 91 LYS A CA 1
ATOM 727 C C . LYS A 1 91 ? -0.769 4.059 -9.902 1.00 76.94 91 LYS A C 1
ATOM 729 O O . LYS A 1 91 ? 0.074 4.855 -10.309 1.00 76.94 91 LYS A O 1
ATOM 734 N N . ALA A 1 92 ? -0.738 3.545 -8.670 1.00 79.19 92 ALA A N 1
ATOM 735 C CA . ALA A 1 92 ? 0.230 3.936 -7.641 1.00 79.19 92 ALA A CA 1
ATOM 736 C C . ALA A 1 92 ? 1.690 3.967 -8.136 1.00 79.19 92 ALA A C 1
ATOM 738 O O . ALA A 1 92 ? 2.372 4.967 -7.938 1.00 79.19 92 ALA A O 1
ATOM 739 N N . TYR A 1 93 ? 2.137 2.923 -8.845 1.00 73.44 93 TYR A N 1
ATOM 740 C CA . TYR A 1 93 ? 3.509 2.819 -9.359 1.00 73.44 93 TYR A CA 1
ATOM 741 C C . TYR A 1 93 ? 3.816 3.770 -10.523 1.00 73.44 93 TYR A C 1
ATOM 743 O O . TYR A 1 93 ? 4.944 4.231 -10.653 1.00 73.44 93 TYR A O 1
ATOM 751 N N . ASP A 1 94 ? 2.822 4.110 -11.348 1.00 80.12 94 ASP A N 1
ATOM 752 C CA . ASP A 1 94 ? 3.022 5.049 -12.459 1.00 80.12 94 ASP A CA 1
ATOM 753 C C . ASP A 1 94 ? 3.024 6.507 -11.968 1.00 80.12 94 ASP A C 1
ATOM 755 O O . ASP A 1 94 ? 3.632 7.380 -12.589 1.00 80.12 94 ASP A O 1
ATOM 759 N N . ARG A 1 95 ? 2.323 6.776 -10.856 1.00 77.31 95 ARG A N 1
ATOM 760 C CA . ARG A 1 95 ? 2.137 8.112 -10.269 1.00 77.31 95 ARG A CA 1
ATOM 761 C C . ARG A 1 95 ? 3.113 8.431 -9.135 1.00 77.31 95 ARG A C 1
ATOM 763 O O . ARG A 1 95 ? 2.960 9.461 -8.481 1.00 77.31 95 ARG A O 1
ATOM 770 N N . THR A 1 96 ? 4.117 7.590 -8.894 1.00 78.69 96 THR A N 1
ATOM 771 C CA . THR A 1 96 ? 5.122 7.850 -7.857 1.00 78.69 96 THR A CA 1
ATOM 772 C C . THR A 1 96 ? 5.876 9.148 -8.128 1.00 78.69 96 THR A C 1
ATOM 774 O O . THR A 1 96 ? 6.379 9.372 -9.235 1.00 78.69 96 THR A O 1
ATOM 777 N N . TRP A 1 97 ? 6.002 9.995 -7.106 1.00 77.31 97 TRP A N 1
ATOM 778 C CA . TRP A 1 97 ? 6.751 11.241 -7.208 1.00 77.31 97 TRP A CA 1
ATOM 779 C C . TRP A 1 97 ? 8.253 10.955 -7.318 1.00 77.31 97 TRP A C 1
ATOM 781 O O . TRP A 1 97 ? 8.928 10.698 -6.329 1.00 77.31 97 TRP A O 1
ATOM 791 N N . ARG A 1 98 ? 8.799 11.071 -8.534 1.00 74.94 98 ARG A N 1
ATOM 792 C CA . ARG A 1 98 ? 10.219 10.791 -8.822 1.00 74.94 98 ARG A CA 1
ATOM 793 C C . ARG A 1 98 ? 11.218 11.624 -8.010 1.00 74.94 98 ARG A C 1
ATOM 795 O O . ARG A 1 98 ? 12.292 11.129 -7.710 1.00 74.94 98 ARG A O 1
ATOM 802 N N . TYR A 1 99 ? 10.878 12.863 -7.660 1.00 73.94 99 TYR A N 1
ATOM 803 C CA . TYR A 1 99 ? 11.750 13.748 -6.878 1.00 73.94 99 TYR A CA 1
ATOM 804 C C . TYR A 1 99 ? 11.544 13.640 -5.359 1.00 73.94 99 TYR A C 1
ATOM 806 O O . TYR A 1 99 ? 12.338 14.198 -4.615 1.00 73.94 99 TYR A O 1
ATOM 814 N N . GLY A 1 100 ? 10.491 12.954 -4.898 1.00 66.12 100 GLY A N 1
ATOM 815 C CA . GLY A 1 100 ? 10.170 12.797 -3.473 1.00 66.12 100 GLY A CA 1
ATOM 816 C C . GLY A 1 100 ? 10.586 11.451 -2.870 1.00 66.12 100 GLY A C 1
ATOM 817 O O . GLY A 1 100 ? 10.310 11.215 -1.702 1.00 66.12 100 GLY A O 1
ATOM 818 N N . ILE A 1 101 ? 11.199 10.565 -3.665 1.00 62.69 101 ILE A N 1
ATOM 819 C CA . ILE A 1 101 ? 11.639 9.208 -3.270 1.00 62.69 101 ILE A CA 1
ATOM 820 C C . ILE A 1 101 ? 13.181 9.151 -3.111 1.00 62.69 101 ILE A C 1
ATOM 822 O O . ILE A 1 101 ? 13.766 8.075 -3.083 1.00 62.69 101 ILE A O 1
ATOM 826 N N . ALA A 1 102 ? 13.849 10.309 -3.034 1.00 43.19 102 ALA A N 1
ATOM 827 C CA . ALA A 1 102 ? 15.300 10.394 -2.835 1.00 43.19 102 ALA A CA 1
ATOM 828 C C . ALA A 1 102 ? 15.714 10.029 -1.403 1.00 43.19 102 ALA A C 1
ATOM 830 O O . ALA A 1 102 ? 15.028 10.491 -0.462 1.00 43.19 102 ALA A O 1
#

Secondary structure (DSSP, 8-state):
---EEEEEEPTTS-TT-GGGEEEEEE--HHHHHHHHTTHHHHHHHHHHTS-SS--SSGGGHHHHHHHHHHHHHHHHHTT----------TTTTTS--TTS--

Foldseek 3Di:
DDFDKDWDAAPPDDPVDPLRTDIDTDDDPVVVVVVVVCVVVVVVCVVPPDPPDDDPDDVCPVVNVVVVVVVCVVCVVVVHDDDDDDDDDDPPVVPDDPVVVD

Sequence (102 aa):
MATSYYTFLKAGKDPTNPSSYRPIALTSCLCKLLENDQPQTCLLLETNFLPSMPKWFPERS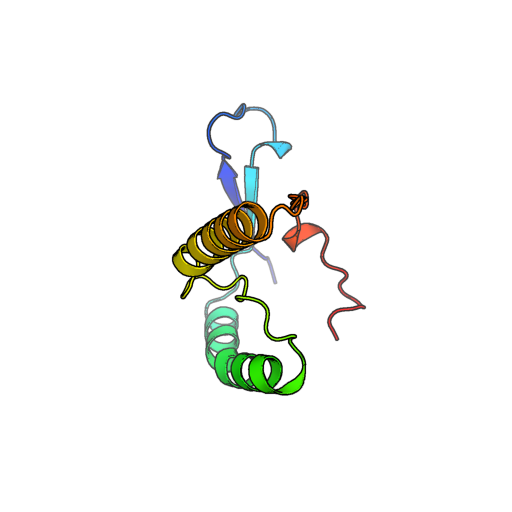VDQTIYVETDIRLCILQRKTSAAIFFDIEKAYDRTWRYGIA

Radius of gyration: 19.29 Å; chains: 1; bounding box: 41×27×52 Å

pLDDT: mean 74.73, std 12.69, range [43.19, 93.0]

Organism: Araneus ventricosus (NCBI:txid182803)